Protein AF-A0A0C9VI13-F1 (afdb_monomer_lite)

Foldseek 3Di:
DDDDDDDLVVVLVVLVVVVVVDDLPAADEDEDLVQVVNLVCCVVVVSDDPSSSVSYDTAYAQVSQVVDDPVNVQRRHLVNDPPSPPGRSCPVVVVCVLCVVVVVVVVVPDPPDDPVPPVVPRDDPPPPPPPDPPDDPDDDPPDDPPPDPDDDDDDDDDDDDDDDDDD

Organism: NCBI:txid994086

pLDDT: mean 74.0, std 24.58, range [28.33, 96.81]

Radius of gyration: 23.4 Å; chains: 1; bounding box: 52×44×75 Å

Secondary structure (DSSP, 8-state):
----S--HHHHHHHHHHHHTTS-TT--EEEE-TTHHHHHHHHHHHT-S-HHHHTTEEEE--HHHHTTS-HHHHHHS-GGGSTT-TT--S-HHHHHHHHHGGGHHHHHH--TT---TTSSTTS-PPP----------SS--TT-------PPPPPP-PPP--------

Structure (mmCIF, N/CA/C/O backbone):
data_AF-A0A0C9VI13-F1
#
_entry.id   AF-A0A0C9VI13-F1
#
loop_
_atom_site.group_PDB
_atom_site.id
_atom_site.type_symbol
_atom_site.label_atom_id
_atom_site.label_alt_id
_atom_site.label_comp_id
_atom_site.label_asym_id
_atom_site.label_entity_id
_atom_site.label_seq_id
_atom_site.pdbx_PDB_ins_code
_atom_site.Cartn_x
_atom_site.Cartn_y
_atom_site.Cartn_z
_atom_site.occupancy
_atom_site.B_iso_or_equiv
_atom_site.auth_seq_id
_atom_site.auth_comp_id
_atom_site.auth_asym_id
_atom_site.auth_atom_id
_atom_site.pdbx_PDB_model_num
ATOM 1 N N . MET A 1 1 ? 18.559 20.236 -1.935 1.00 42.53 1 MET A N 1
ATOM 2 C CA . MET A 1 1 ? 18.119 19.002 -1.242 1.00 42.53 1 MET A CA 1
ATOM 3 C C . MET A 1 1 ? 17.542 18.021 -2.259 1.00 42.53 1 MET A C 1
ATOM 5 O O . MET A 1 1 ? 16.339 17.997 -2.468 1.00 42.53 1 MET A O 1
ATOM 9 N N . SER A 1 2 ? 18.379 17.222 -2.917 1.00 54.62 2 SER A N 1
ATOM 10 C CA . SER A 1 2 ? 17.946 16.211 -3.894 1.00 54.62 2 SER A CA 1
ATOM 11 C C . SER A 1 2 ? 18.314 14.821 -3.386 1.00 54.62 2 SER A C 1
ATOM 13 O O . SER A 1 2 ? 19.203 14.158 -3.908 1.00 54.62 2 SER A O 1
ATOM 15 N N . SER A 1 3 ? 17.655 14.385 -2.313 1.00 58.38 3 SER A N 1
ATOM 16 C CA . SER A 1 3 ? 17.688 12.965 -1.959 1.00 58.38 3 SER A CA 1
ATOM 17 C C . SER A 1 3 ? 16.789 12.233 -2.958 1.00 58.38 3 SER A C 1
ATOM 19 O O . SER A 1 3 ? 15.565 12.390 -2.919 1.00 58.38 3 SER A O 1
ATOM 21 N N . ALA A 1 4 ? 17.427 11.514 -3.882 1.00 61.41 4 ALA A N 1
ATOM 22 C CA . ALA A 1 4 ? 16.790 10.566 -4.783 1.00 61.41 4 ALA A CA 1
ATOM 23 C C . ALA A 1 4 ? 16.355 9.330 -3.982 1.00 61.41 4 ALA A C 1
ATOM 25 O O . ALA A 1 4 ? 17.117 8.829 -3.157 1.00 61.41 4 ALA A O 1
ATOM 26 N N . GLY A 1 5 ? 15.121 8.874 -4.189 1.00 68.19 5 GLY A N 1
ATOM 27 C CA . GLY A 1 5 ? 14.569 7.695 -3.524 1.00 68.19 5 GLY A CA 1
ATOM 28 C C . GLY A 1 5 ? 13.052 7.758 -3.385 1.00 68.19 5 GLY A C 1
ATOM 29 O O . GLY A 1 5 ? 12.464 8.843 -3.339 1.00 68.19 5 GLY A O 1
ATOM 30 N N . GLU A 1 6 ? 12.422 6.589 -3.308 1.00 70.75 6 GLU A N 1
ATOM 31 C CA . GLU A 1 6 ? 11.012 6.462 -2.954 1.00 70.75 6 GLU A CA 1
ATOM 32 C C . GLU A 1 6 ? 10.860 6.774 -1.463 1.00 70.75 6 GLU A C 1
ATOM 34 O O . GLU A 1 6 ? 11.184 5.974 -0.587 1.00 70.75 6 GLU A O 1
ATOM 39 N N . LYS A 1 7 ? 10.457 8.007 -1.163 1.00 84.69 7 LYS A N 1
ATOM 40 C CA . LYS A 1 7 ? 10.278 8.459 0.214 1.00 84.69 7 LYS A CA 1
ATOM 41 C C . LYS A 1 7 ? 8.851 8.215 0.668 1.00 84.69 7 LYS A C 1
ATOM 43 O O . LYS A 1 7 ? 7.900 8.493 -0.059 1.00 84.69 7 LYS A O 1
ATOM 48 N N . GLN A 1 8 ? 8.716 7.811 1.926 1.00 87.19 8 GLN A N 1
ATOM 49 C CA . GLN A 1 8 ? 7.432 7.505 2.553 1.00 87.19 8 GLN A CA 1
ATOM 50 C C . GLN A 1 8 ? 6.391 8.633 2.421 1.00 87.19 8 GLN A C 1
ATOM 52 O O . GLN A 1 8 ? 5.203 8.354 2.275 1.00 87.19 8 GLN A O 1
ATOM 57 N N . TYR A 1 9 ? 6.815 9.903 2.429 1.00 89.06 9 TYR A N 1
ATOM 58 C CA . TYR A 1 9 ? 5.884 11.029 2.327 1.00 89.06 9 TYR A CA 1
ATOM 59 C C . TYR A 1 9 ? 5.125 11.082 0.995 1.00 89.06 9 TYR A C 1
ATOM 61 O O . TYR A 1 9 ? 4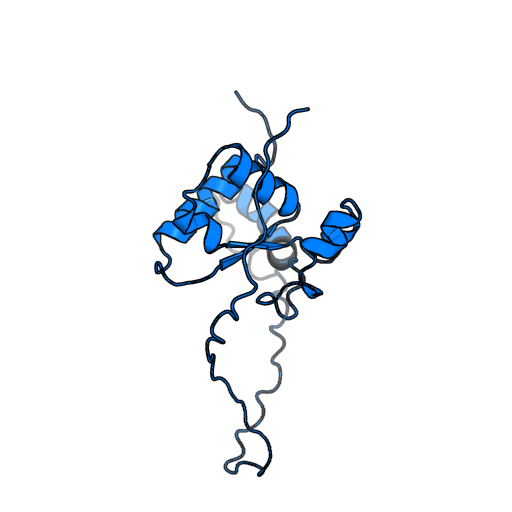.029 11.632 0.961 1.00 89.06 9 TYR A O 1
ATOM 69 N N . TYR A 1 10 ? 5.660 10.506 -0.090 1.00 91.44 10 TYR A N 1
ATOM 70 C CA . TYR A 1 10 ? 4.929 10.440 -1.358 1.00 91.44 10 TYR A CA 1
ATOM 71 C C . TYR A 1 10 ? 3.711 9.525 -1.233 1.00 91.44 10 TYR A C 1
ATOM 73 O O . TYR A 1 10 ? 2.613 9.913 -1.621 1.00 91.44 10 TYR A O 1
ATOM 81 N N . ALA A 1 11 ? 3.887 8.346 -0.628 1.00 91.69 11 ALA A N 1
ATOM 82 C CA . ALA A 1 11 ? 2.785 7.429 -0.363 1.00 91.69 11 ALA A CA 1
ATOM 83 C C . ALA A 1 11 ? 1.741 8.070 0.566 1.00 91.69 11 ALA A C 1
ATOM 85 O O . ALA A 1 11 ? 0.552 8.021 0.270 1.00 91.69 11 ALA A O 1
ATOM 86 N N . LEU A 1 12 ? 2.179 8.739 1.640 1.00 93.88 12 LEU A N 1
ATOM 87 C CA . LEU A 1 12 ? 1.277 9.431 2.570 1.00 93.88 12 LEU A CA 1
ATOM 88 C C . LEU A 1 12 ? 0.457 10.528 1.881 1.00 93.88 12 LEU A C 1
ATOM 90 O O . LEU A 1 12 ? -0.754 10.583 2.068 1.00 93.88 12 LEU A O 1
ATOM 94 N N . ALA A 1 13 ? 1.090 11.362 1.051 1.00 94.25 13 ALA A N 1
ATOM 95 C CA . ALA A 1 13 ? 0.399 12.427 0.328 1.00 94.25 13 ALA A CA 1
ATOM 96 C C . ALA A 1 13 ? -0.655 11.879 -0.649 1.00 94.25 13 ALA A C 1
ATOM 98 O O . ALA A 1 13 ? -1.759 12.416 -0.731 1.00 94.25 13 ALA A O 1
ATOM 99 N N . LEU A 1 14 ? -0.339 10.791 -1.362 1.00 94.12 14 LEU A N 1
ATOM 100 C CA . LEU A 1 14 ? -1.284 10.132 -2.268 1.00 94.12 14 LEU A CA 1
ATOM 101 C C . LEU A 1 14 ? -2.459 9.509 -1.512 1.00 94.12 14 LEU A C 1
ATOM 103 O O . LEU A 1 14 ? -3.603 9.662 -1.932 1.00 94.12 14 LEU A O 1
ATOM 107 N N . VAL A 1 15 ? -2.186 8.840 -0.390 1.00 93.88 15 VAL A N 1
ATOM 108 C CA . VAL A 1 15 ? -3.222 8.250 0.463 1.00 93.88 15 VAL A CA 1
ATOM 109 C C . VAL A 1 15 ? -4.126 9.336 1.044 1.00 93.88 15 VAL A C 1
ATOM 111 O O . VAL A 1 15 ? -5.341 9.206 0.943 1.00 93.88 15 VAL A O 1
ATOM 114 N N . GLN A 1 16 ? -3.569 10.433 1.567 1.00 94.12 16 GLN A N 1
ATOM 115 C CA . GLN A 1 16 ? -4.364 11.564 2.055 1.00 94.12 16 GLN A CA 1
ATOM 116 C C . GLN A 1 16 ? -5.276 12.104 0.954 1.00 94.12 16 GLN A C 1
ATOM 118 O O . GLN A 1 16 ? -6.485 12.209 1.141 1.00 94.12 16 GLN A O 1
ATOM 123 N N . LYS A 1 17 ? -4.705 12.372 -0.226 1.00 95.06 17 LYS A N 1
ATOM 124 C CA . LYS A 1 17 ? -5.465 12.913 -1.349 1.00 95.06 17 LYS A CA 1
ATOM 125 C C . LYS A 1 17 ? -6.580 11.971 -1.795 1.00 95.06 17 LYS A C 1
ATOM 127 O O . LYS A 1 17 ? -7.659 12.435 -2.145 1.00 95.06 17 LYS A O 1
ATOM 132 N N . LEU A 1 18 ? -6.334 10.661 -1.780 1.00 93.31 18 LEU A N 1
ATOM 133 C CA . LEU A 1 18 ? -7.358 9.660 -2.056 1.00 93.31 18 LEU A CA 1
ATOM 134 C C . LEU A 1 18 ? -8.495 9.749 -1.029 1.00 93.31 18 LEU A C 1
ATOM 136 O O . LEU A 1 18 ? -9.654 9.800 -1.427 1.00 93.31 18 LEU A O 1
ATOM 140 N N . MET A 1 19 ? -8.182 9.819 0.267 1.00 92.88 19 MET A N 1
ATOM 141 C CA . MET A 1 19 ? -9.197 9.874 1.325 1.00 92.88 19 MET A CA 1
ATOM 142 C C . MET A 1 19 ? -10.082 11.118 1.257 1.00 92.88 19 MET A C 1
ATOM 144 O O . MET A 1 19 ? -11.274 11.000 1.525 1.00 92.88 19 MET A O 1
ATOM 148 N N . ASP A 1 20 ? -9.547 12.264 0.828 1.00 93.25 20 ASP A N 1
ATOM 149 C CA . ASP A 1 20 ? -10.326 13.497 0.627 1.00 93.25 20 ASP A CA 1
ATOM 150 C C . ASP A 1 20 ? -11.455 13.329 -0.411 1.00 93.25 20 ASP A C 1
ATOM 152 O O . ASP A 1 20 ? -12.424 14.088 -0.421 1.00 93.25 20 ASP A O 1
ATOM 156 N N . HIS A 1 21 ? -11.326 12.347 -1.308 1.00 95.06 21 HIS A N 1
ATOM 157 C CA . HIS A 1 21 ? -12.282 12.065 -2.380 1.00 95.06 21 HIS A CA 1
ATOM 158 C C . HIS A 1 21 ? -13.166 10.841 -2.110 1.00 95.06 21 HIS A C 1
ATOM 160 O O . HIS A 1 21 ? -14.031 10.524 -2.927 1.00 95.06 21 HIS A O 1
ATOM 166 N N . LEU A 1 22 ? -12.967 10.151 -0.986 1.00 95.12 22 LEU A N 1
ATOM 167 C CA . LEU A 1 22 ? -13.729 8.963 -0.620 1.00 95.12 22 LEU A CA 1
ATOM 168 C C . LEU A 1 22 ? -14.775 9.289 0.454 1.00 95.12 22 LEU A C 1
ATOM 170 O O . LEU A 1 22 ? -14.510 10.089 1.352 1.00 95.12 22 LEU A O 1
ATOM 174 N N . PRO A 1 23 ? -15.957 8.650 0.416 1.00 95.06 23 PRO A N 1
ATOM 175 C CA . PRO A 1 23 ? -16.985 8.881 1.425 1.00 95.06 23 PRO A CA 1
ATOM 176 C C . PRO A 1 23 ? -16.504 8.411 2.804 1.00 95.06 23 PRO A C 1
ATOM 178 O O . PRO A 1 23 ? -15.650 7.527 2.906 1.00 95.06 23 PRO A O 1
ATOM 181 N N . SER A 1 24 ? -17.007 9.034 3.874 1.00 90.94 24 SER A N 1
ATOM 182 C CA . SER A 1 24 ? -16.469 8.889 5.235 1.00 90.94 24 SER A CA 1
ATOM 183 C C . SER A 1 24 ? -16.664 7.502 5.859 1.00 90.94 24 SER A C 1
ATOM 185 O O . SER A 1 24 ? -15.931 7.132 6.772 1.00 90.94 24 SER A O 1
ATOM 187 N N . ASP A 1 25 ? -17.612 6.724 5.350 1.00 92.56 25 ASP A N 1
ATOM 188 C CA . ASP A 1 25 ? -18.002 5.392 5.812 1.00 92.56 25 ASP A CA 1
ATOM 189 C C . ASP A 1 25 ? -17.258 4.249 5.100 1.00 92.56 25 ASP A C 1
ATOM 191 O O . ASP A 1 25 ? -17.323 3.093 5.523 1.00 92.56 25 ASP A O 1
ATOM 195 N N . MET A 1 26 ? -16.515 4.546 4.030 1.00 94.31 26 MET A N 1
ATOM 196 C CA . MET A 1 26 ? -15.851 3.511 3.243 1.00 94.31 26 MET A CA 1
ATOM 197 C C . MET A 1 26 ? -14.558 3.021 3.904 1.00 94.31 26 MET A C 1
ATOM 199 O O . MET A 1 26 ? -13.665 3.814 4.220 1.00 94.31 26 MET A O 1
ATOM 203 N N . ARG A 1 27 ? -14.422 1.699 4.049 1.00 94.06 27 ARG A N 1
ATOM 204 C CA . ARG A 1 27 ? -13.164 1.042 4.440 1.00 94.06 27 ARG A CA 1
ATOM 205 C C . ARG A 1 27 ? -12.240 0.887 3.235 1.00 94.06 27 ARG A C 1
ATOM 207 O O . ARG A 1 27 ? -12.701 0.561 2.143 1.00 94.06 27 ARG A O 1
ATOM 214 N N . VAL A 1 28 ? -10.941 1.089 3.438 1.00 94.81 28 VAL A N 1
ATOM 215 C CA . VAL A 1 28 ? -9.936 1.083 2.366 1.00 94.81 28 VAL A CA 1
ATOM 216 C C . VAL A 1 28 ? -8.834 0.082 2.688 1.00 94.81 28 VAL A C 1
ATOM 218 O O . VAL A 1 28 ? -8.138 0.216 3.689 1.00 94.81 28 VAL A O 1
ATOM 221 N N . GLY A 1 29 ? -8.650 -0.911 1.817 1.00 94.69 29 GLY A N 1
ATOM 222 C CA . GLY A 1 29 ? -7.510 -1.824 1.878 1.00 94.69 29 GLY A CA 1
ATOM 223 C C . GLY A 1 29 ? -6.297 -1.239 1.158 1.00 94.69 29 GLY A C 1
ATOM 224 O O . GLY A 1 29 ? -6.361 -0.984 -0.043 1.00 94.69 29 GLY A O 1
ATOM 225 N N . LEU A 1 30 ? -5.186 -1.056 1.870 1.00 94.38 30 LEU A N 1
ATOM 226 C CA . LEU A 1 30 ? -3.936 -0.527 1.335 1.00 94.38 30 LEU A CA 1
ATOM 227 C C . LEU A 1 30 ? -2.887 -1.639 1.213 1.00 94.38 30 LEU A C 1
ATOM 229 O O . LEU A 1 30 ? -2.363 -2.131 2.212 1.00 94.38 30 LEU A O 1
ATOM 233 N N . LEU A 1 31 ? -2.561 -2.006 -0.028 1.00 94.12 31 LEU A N 1
ATOM 234 C CA . LEU A 1 31 ? -1.463 -2.914 -0.362 1.00 94.12 31 LEU A CA 1
ATOM 235 C C . LEU A 1 31 ? -0.215 -2.098 -0.693 1.00 94.12 31 LEU A C 1
ATOM 237 O O . LEU A 1 31 ? -0.188 -1.392 -1.698 1.00 94.12 31 LEU A O 1
ATOM 241 N N . TYR A 1 32 ? 0.813 -2.207 0.146 1.00 93.62 32 TYR A N 1
ATOM 242 C CA . TYR A 1 32 ? 2.088 -1.524 -0.062 1.00 93.62 32 TYR A CA 1
ATOM 243 C C . TYR A 1 32 ? 3.254 -2.415 0.361 1.00 93.62 32 TYR A C 1
ATOM 245 O O . TYR A 1 32 ? 3.160 -3.139 1.354 1.00 93.62 32 TYR A O 1
ATOM 253 N N . ASP A 1 33 ? 4.369 -2.360 -0.365 1.00 92.56 33 ASP A N 1
ATOM 254 C CA . ASP A 1 33 ? 5.499 -3.282 -0.169 1.00 92.56 33 ASP A CA 1
ATOM 255 C C . ASP A 1 33 ? 6.112 -3.193 1.232 1.00 92.56 33 ASP A C 1
ATOM 257 O O . ASP A 1 33 ? 6.600 -4.186 1.773 1.00 92.56 33 ASP A O 1
ATOM 261 N N . ILE A 1 34 ? 6.019 -2.016 1.853 1.00 93.00 34 ILE A N 1
ATOM 262 C CA . ILE A 1 34 ? 6.395 -1.759 3.248 1.00 93.00 34 ILE A CA 1
ATOM 263 C C . ILE A 1 34 ? 5.183 -1.366 4.107 1.00 93.00 34 ILE A C 1
ATOM 265 O O . ILE A 1 34 ? 5.307 -0.582 5.046 1.00 93.00 34 ILE A O 1
ATOM 269 N N . GLY A 1 35 ? 4.001 -1.918 3.809 1.00 94.50 35 GLY A N 1
ATOM 270 C CA . GLY A 1 35 ? 2.737 -1.601 4.485 1.00 94.50 35 GLY A CA 1
ATOM 271 C C . GLY A 1 35 ? 2.792 -1.714 6.013 1.00 94.50 35 GLY A C 1
ATOM 272 O O . GLY A 1 35 ? 2.261 -0.851 6.706 1.00 94.50 35 GLY A O 1
ATOM 273 N N . CYS A 1 36 ? 3.523 -2.695 6.555 1.00 95.44 36 CYS A N 1
ATOM 274 C CA . CYS A 1 36 ? 3.723 -2.830 8.003 1.00 95.44 36 CYS A CA 1
ATOM 275 C C . CYS A 1 36 ? 4.514 -1.666 8.623 1.00 95.44 36 CYS A C 1
ATOM 277 O O . CYS A 1 36 ? 4.211 -1.216 9.728 1.00 95.44 36 CYS A O 1
ATOM 279 N N . GLN A 1 37 ? 5.524 -1.155 7.917 1.00 94.88 37 GLN A N 1
ATOM 280 C CA . GLN A 1 37 ? 6.297 0.002 8.364 1.00 94.88 37 GLN A CA 1
ATOM 281 C C . GLN A 1 37 ? 5.473 1.278 8.209 1.00 94.88 37 GLN A C 1
ATOM 283 O O . GLN A 1 37 ? 5.524 2.146 9.076 1.00 94.88 37 GLN A O 1
ATOM 288 N N . LEU A 1 38 ? 4.679 1.368 7.138 1.00 94.88 38 LEU A N 1
ATOM 289 C CA . LEU A 1 38 ? 3.775 2.485 6.905 1.00 94.88 38 LEU A CA 1
ATOM 290 C C . LEU A 1 38 ? 2.741 2.608 8.028 1.00 94.88 38 LEU A C 1
ATOM 292 O O . LEU A 1 38 ? 2.649 3.683 8.617 1.00 94.88 38 LEU A O 1
ATOM 296 N N . GLU A 1 39 ? 2.035 1.526 8.379 1.00 95.38 39 GLU A N 1
ATOM 297 C CA . GLU A 1 39 ? 1.070 1.530 9.489 1.00 95.38 39 GLU A CA 1
ATOM 298 C C . GLU A 1 39 ? 1.747 1.949 10.800 1.00 95.38 39 GLU A C 1
ATOM 300 O O . GLU A 1 39 ? 1.273 2.853 11.495 1.00 95.38 39 GLU A O 1
ATOM 305 N N . ARG A 1 40 ? 2.901 1.342 11.114 1.00 95.12 40 ARG A N 1
ATOM 306 C CA . ARG A 1 40 ? 3.667 1.668 12.323 1.00 95.12 40 ARG A CA 1
ATOM 307 C C . ARG A 1 40 ? 4.031 3.150 12.383 1.00 95.12 40 ARG A C 1
ATOM 309 O O . ARG A 1 40 ? 3.899 3.762 13.440 1.00 95.12 40 ARG A O 1
ATOM 316 N N . SER A 1 41 ? 4.497 3.725 11.279 1.00 94.62 41 SER A N 1
ATOM 317 C CA . SER A 1 41 ? 4.838 5.145 11.209 1.00 94.62 41 SER A CA 1
ATOM 318 C C . SER A 1 41 ? 3.606 6.038 11.350 1.00 94.62 41 SER A C 1
ATOM 320 O O . SER A 1 41 ? 3.691 7.041 12.050 1.00 94.62 41 SER A O 1
ATOM 322 N N . CYS A 1 42 ? 2.469 5.670 10.748 1.00 95.25 42 CYS A N 1
ATOM 323 C CA . CYS A 1 42 ? 1.222 6.428 10.886 1.00 95.25 42 CYS A CA 1
ATOM 324 C C . CYS A 1 42 ? 0.781 6.520 12.348 1.00 95.25 42 CYS A C 1
ATOM 326 O O . CYS A 1 42 ? 0.515 7.620 12.818 1.00 95.25 42 CYS A O 1
ATOM 328 N N . ARG A 1 43 ? 0.798 5.392 13.072 1.00 95.06 43 ARG A N 1
ATOM 329 C CA . ARG A 1 43 ? 0.456 5.332 14.505 1.00 95.06 43 ARG A CA 1
ATOM 330 C C . ARG A 1 43 ? 1.475 6.045 15.392 1.00 95.06 43 ARG A C 1
ATOM 332 O O . ARG A 1 43 ? 1.114 6.674 16.372 1.00 95.06 43 ARG A O 1
ATOM 339 N N . LYS A 1 44 ? 2.767 5.927 15.076 1.00 95.88 44 LYS A N 1
ATOM 340 C CA . LYS A 1 44 ? 3.837 6.515 15.896 1.00 95.88 44 LYS A CA 1
ATOM 341 C C . LYS A 1 44 ? 3.870 8.041 15.808 1.00 95.88 44 LYS A C 1
ATOM 343 O O . LYS A 1 44 ? 4.181 8.696 16.797 1.00 95.88 44 LYS A O 1
ATOM 348 N N . TRP A 1 45 ? 3.628 8.584 14.619 1.00 95.50 45 TRP A N 1
ATOM 349 C CA . TRP A 1 45 ? 3.783 10.012 14.337 1.00 95.50 45 TRP A CA 1
ATOM 350 C C . TRP A 1 45 ? 2.455 10.746 14.153 1.00 95.50 45 TRP A C 1
ATOM 352 O O . TRP A 1 45 ? 2.480 11.936 13.859 1.00 95.50 45 TRP A O 1
ATOM 362 N N . ASN A 1 46 ? 1.322 10.056 14.324 1.00 94.56 46 ASN A N 1
ATOM 363 C CA . ASN A 1 46 ? -0.024 10.593 14.120 1.00 94.56 46 ASN A CA 1
ATOM 364 C C . ASN A 1 46 ? -0.173 11.281 12.754 1.00 94.56 46 ASN A C 1
ATOM 366 O O . ASN A 1 46 ? -0.615 12.421 12.660 1.00 94.56 46 ASN A O 1
ATOM 370 N N . PHE A 1 47 ? 0.237 10.592 11.680 1.00 93.75 47 PHE A N 1
ATOM 371 C CA . PHE A 1 47 ? 0.122 11.142 10.320 1.00 93.75 47 PHE A CA 1
ATOM 372 C C . PHE A 1 47 ? -1.326 11.269 9.836 1.00 93.75 47 PHE A C 1
ATOM 374 O O . PHE A 1 47 ? -1.592 12.068 8.944 1.00 93.75 47 PHE A O 1
ATOM 381 N N . PHE A 1 48 ? -2.236 10.486 10.412 1.00 93.44 48 PHE A N 1
ATOM 382 C CA . PHE A 1 48 ? -3.669 10.547 10.157 1.00 93.44 48 PHE A CA 1
ATOM 383 C C . PHE A 1 48 ? -4.410 10.557 11.491 1.00 93.44 48 PHE A C 1
ATOM 385 O O . PHE A 1 48 ? -3.963 9.913 12.442 1.00 93.44 48 PHE A O 1
ATOM 392 N N . ASP A 1 49 ? -5.562 11.224 11.534 1.00 92.19 49 ASP A N 1
ATOM 393 C CA . ASP A 1 49 ? -6.476 11.133 12.670 1.00 92.19 49 ASP A CA 1
ATOM 394 C C . ASP A 1 49 ? -6.970 9.692 12.851 1.00 92.19 49 ASP A C 1
ATOM 396 O O . ASP A 1 49 ? -7.182 8.969 11.873 1.00 92.19 49 ASP A O 1
ATOM 400 N N . GLU A 1 50 ? -7.250 9.283 14.089 1.00 91.50 50 GLU A N 1
ATOM 401 C CA . GLU A 1 50 ? -7.743 7.929 14.395 1.00 91.50 50 GLU A CA 1
ATOM 402 C C . GLU A 1 50 ? -9.043 7.577 13.646 1.00 91.50 50 GLU A C 1
ATOM 404 O O . GLU A 1 50 ? -9.261 6.429 13.252 1.00 91.50 50 GLU A O 1
ATOM 409 N N . ALA A 1 51 ? -9.891 8.572 13.361 1.00 90.88 51 ALA A N 1
ATOM 410 C CA . ALA A 1 51 ? -11.099 8.393 12.555 1.00 90.88 51 ALA A CA 1
ATOM 411 C C . ALA A 1 51 ? -10.795 7.983 11.101 1.00 90.88 51 ALA A C 1
ATOM 413 O O . ALA A 1 51 ? -11.551 7.228 10.496 1.00 90.88 51 ALA A O 1
ATOM 414 N N . VAL A 1 52 ? -9.684 8.459 10.536 1.00 92.31 52 VAL A N 1
ATOM 415 C CA . VAL A 1 52 ? -9.223 8.074 9.196 1.00 92.31 52 VAL A CA 1
ATOM 416 C C . VAL A 1 52 ? -8.439 6.767 9.276 1.00 92.31 52 VAL A C 1
ATOM 418 O O . VAL A 1 52 ? -8.661 5.864 8.472 1.00 92.31 52 VAL A O 1
ATOM 421 N N . LEU A 1 53 ? -7.563 6.631 10.275 1.00 93.69 53 LEU A N 1
ATOM 422 C CA . LEU A 1 53 ? -6.693 5.470 10.428 1.00 93.69 53 LEU A CA 1
ATOM 423 C C . LEU A 1 53 ? -7.478 4.171 10.661 1.00 93.69 53 LEU A C 1
ATOM 425 O O . LEU A 1 53 ? -7.145 3.144 10.077 1.00 93.69 53 LEU A O 1
ATOM 429 N N . SER A 1 54 ? -8.557 4.224 11.447 1.00 93.62 54 SER A N 1
ATOM 430 C CA . SER A 1 54 ? -9.452 3.083 11.707 1.00 93.62 54 SER A CA 1
ATOM 431 C C . SER A 1 54 ? -10.185 2.564 10.464 1.00 93.62 54 SER A C 1
ATOM 433 O O . SER A 1 54 ? -10.698 1.443 10.468 1.00 93.62 54 SER A O 1
ATOM 435 N N . ARG A 1 55 ? -10.218 3.346 9.380 1.00 94.06 55 ARG A N 1
ATOM 436 C CA . ARG A 1 55 ? -10.811 2.941 8.101 1.00 94.06 55 ARG A CA 1
ATOM 437 C C . ARG A 1 55 ? -9.838 2.185 7.203 1.00 94.06 55 ARG A C 1
ATOM 439 O O . ARG A 1 55 ? -10.287 1.585 6.222 1.00 94.06 55 ARG A O 1
ATOM 446 N N . PHE A 1 56 ? -8.541 2.220 7.505 1.00 93.75 56 PHE A N 1
ATOM 447 C CA . PHE A 1 56 ? -7.529 1.526 6.725 1.00 93.75 56 PHE A CA 1
ATOM 448 C C . PHE A 1 56 ? -7.337 0.087 7.184 1.00 93.75 56 PHE A C 1
ATOM 450 O O . PHE A 1 56 ? -7.197 -0.203 8.369 1.00 93.75 56 PHE A O 1
ATOM 457 N N . GLU A 1 57 ? -7.226 -0.800 6.205 1.00 95.12 57 GLU A N 1
ATOM 458 C CA . G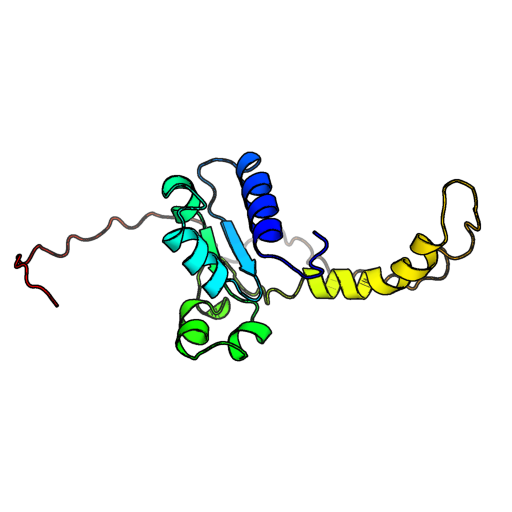LU A 1 57 ? -6.695 -2.140 6.384 1.00 95.12 57 GLU A CA 1
ATOM 459 C C . GLU A 1 57 ? -5.337 -2.201 5.680 1.00 95.12 57 GLU A C 1
ATOM 461 O O . GLU A 1 57 ? -5.270 -2.043 4.463 1.00 95.12 57 GLU A O 1
ATOM 466 N N . PHE A 1 58 ? -4.243 -2.399 6.413 1.00 95.50 58 PHE A N 1
ATOM 467 C CA . PHE A 1 58 ? -2.905 -2.463 5.819 1.00 95.50 58 PHE A CA 1
ATOM 468 C C . PHE A 1 58 ? -2.523 -3.906 5.478 1.00 95.50 58 PHE A C 1
ATOM 470 O O . PHE A 1 58 ? -2.662 -4.817 6.297 1.00 95.50 58 PHE A O 1
ATOM 477 N N . ALA A 1 59 ? -1.974 -4.110 4.282 1.00 96.81 59 ALA A N 1
ATOM 478 C CA . ALA A 1 59 ? -1.416 -5.383 3.844 1.00 96.81 59 ALA A CA 1
ATOM 479 C C . ALA A 1 59 ? -0.146 -5.187 3.004 1.00 96.81 59 ALA A C 1
ATOM 481 O O . ALA A 1 59 ? 0.136 -4.105 2.485 1.00 96.81 59 ALA A O 1
ATOM 482 N N . ILE A 1 60 ? 0.623 -6.264 2.865 1.00 96.44 60 ILE A N 1
ATOM 483 C CA . ILE A 1 60 ? 1.826 -6.328 2.029 1.00 96.44 60 ILE A CA 1
ATOM 484 C C . ILE A 1 60 ? 1.532 -7.257 0.855 1.00 96.44 60 ILE A C 1
ATOM 486 O O . ILE A 1 60 ? 0.936 -8.312 1.046 1.00 96.44 60 ILE A O 1
ATOM 490 N N . SER A 1 61 ? 1.948 -6.908 -0.361 1.00 94.75 61 SER A N 1
ATOM 491 C CA . SER A 1 61 ? 1.762 -7.793 -1.518 1.00 94.75 61 SER A CA 1
ATOM 492 C C . SER A 1 61 ? 2.352 -9.192 -1.262 1.00 94.75 61 SER A C 1
ATOM 494 O O . SER A 1 61 ? 3.337 -9.351 -0.537 1.00 94.75 61 SER A O 1
ATOM 496 N N . VAL A 1 62 ? 1.730 -10.233 -1.831 1.00 94.56 62 VAL A N 1
ATOM 497 C CA . VAL A 1 62 ? 1.955 -11.643 -1.439 1.00 94.56 62 VAL A CA 1
ATOM 498 C C . VAL A 1 62 ? 3.434 -12.021 -1.485 1.00 94.56 62 VAL A C 1
ATOM 500 O O . VAL A 1 62 ? 3.956 -12.593 -0.534 1.00 94.56 62 VAL A O 1
ATOM 503 N N . PHE A 1 63 ? 4.124 -11.665 -2.569 1.00 93.06 63 PHE A N 1
ATOM 504 C CA . PHE A 1 63 ? 5.553 -11.944 -2.708 1.00 93.06 63 PHE A CA 1
ATOM 505 C C . PHE A 1 63 ? 6.409 -11.118 -1.748 1.00 93.06 63 PHE A C 1
ATOM 507 O O . PHE A 1 63 ? 7.354 -11.653 -1.173 1.00 93.06 63 PHE A O 1
ATOM 514 N N . HIS A 1 64 ? 6.080 -9.838 -1.543 1.00 94.44 64 HIS A N 1
ATOM 515 C CA . HIS A 1 64 ? 6.859 -8.992 -0.645 1.00 94.44 64 HIS A CA 1
ATOM 516 C C . HIS A 1 64 ? 6.710 -9.417 0.809 1.00 94.44 64 HIS A C 1
ATOM 518 O O . HIS A 1 64 ? 7.695 -9.348 1.534 1.00 94.44 64 HIS A O 1
ATOM 524 N N . ALA A 1 65 ? 5.549 -9.934 1.225 1.00 95.50 65 ALA A N 1
ATOM 525 C CA . ALA A 1 65 ? 5.323 -10.382 2.596 1.00 95.50 65 ALA A CA 1
ATOM 526 C C . ALA A 1 65 ? 6.402 -11.375 3.064 1.00 95.50 65 ALA A C 1
ATOM 528 O O . ALA A 1 65 ? 6.921 -11.221 4.167 1.00 95.50 65 ALA A O 1
ATOM 529 N N . TYR A 1 66 ? 6.814 -12.322 2.212 1.00 94.50 66 TYR A N 1
ATOM 530 C CA . TYR A 1 66 ? 7.871 -13.296 2.525 1.00 94.50 66 TYR A CA 1
ATOM 531 C C . TYR A 1 66 ? 9.263 -12.680 2.735 1.00 94.50 66 TYR A C 1
ATOM 533 O O . TYR A 1 66 ? 10.104 -13.296 3.383 1.00 94.50 66 TYR A O 1
ATOM 541 N N . GLY A 1 67 ? 9.507 -11.468 2.229 1.00 95.44 67 GLY A N 1
ATOM 542 C CA . GLY A 1 67 ? 10.732 -10.707 2.487 1.00 95.44 67 GLY A CA 1
ATOM 543 C C . GLY A 1 67 ? 10.749 -9.989 3.842 1.00 95.44 67 GLY A C 1
ATOM 544 O O . GLY A 1 67 ? 11.788 -9.467 4.239 1.00 95.44 67 GLY A O 1
ATOM 545 N N . HIS A 1 68 ? 9.623 -9.949 4.562 1.00 96.44 68 HIS A N 1
ATOM 546 C CA . HIS A 1 68 ? 9.527 -9.343 5.893 1.00 96.44 68 HIS A CA 1
ATOM 547 C C . HIS A 1 68 ? 9.695 -10.371 7.017 1.00 96.44 68 HIS A C 1
ATOM 549 O O . HIS A 1 68 ? 9.631 -11.584 6.811 1.00 96.44 68 HIS A O 1
ATOM 555 N N . GLN A 1 69 ? 9.867 -9.868 8.244 1.00 96.69 69 GLN A N 1
ATOM 556 C CA . GLN A 1 69 ? 9.936 -10.685 9.459 1.00 96.69 69 GLN A CA 1
ATOM 557 C C . GLN A 1 69 ? 8.681 -11.556 9.631 1.00 96.69 69 GLN A C 1
ATOM 559 O O . GLN A 1 69 ? 7.581 -11.163 9.239 1.00 96.69 69 GLN A O 1
ATOM 564 N N . TRP A 1 70 ? 8.831 -12.708 10.293 1.00 96.62 70 TRP A N 1
ATOM 565 C CA . TRP A 1 70 ? 7.750 -13.682 10.489 1.00 96.62 70 TRP A CA 1
ATOM 566 C C . TRP A 1 70 ? 6.426 -13.080 11.008 1.00 96.62 70 TRP A C 1
ATOM 568 O O . TRP A 1 70 ? 5.386 -13.383 10.420 1.00 96.62 70 TRP A O 1
ATOM 578 N N . PRO A 1 71 ? 6.404 -12.159 12.000 1.00 96.44 71 PRO A N 1
ATOM 579 C CA . PRO A 1 71 ? 5.150 -11.540 12.433 1.00 96.44 71 PRO A CA 1
ATOM 580 C C . PRO A 1 71 ? 4.442 -10.780 11.306 1.00 96.44 71 PRO A C 1
ATOM 582 O O . PRO A 1 71 ? 3.219 -10.834 11.196 1.00 96.44 71 PRO A O 1
ATOM 585 N N . CYS A 1 72 ? 5.194 -10.127 10.412 1.00 96.38 72 CYS A N 1
ATOM 586 C CA . CYS A 1 72 ? 4.612 -9.411 9.280 1.00 96.38 72 CYS A CA 1
ATOM 587 C C . CYS A 1 72 ? 3.950 -10.366 8.276 1.00 96.38 72 CYS A C 1
ATOM 589 O O . CYS A 1 72 ? 2.885 -10.059 7.748 1.00 96.38 72 CYS A O 1
ATOM 591 N N . GLN A 1 73 ? 4.527 -11.552 8.068 1.00 96.12 73 GLN A N 1
ATOM 592 C CA . GLN A 1 73 ? 3.963 -12.601 7.207 1.00 96.12 73 GLN A CA 1
ATOM 593 C C . GLN A 1 73 ? 2.661 -13.202 7.754 1.00 96.12 73 GLN A C 1
ATOM 595 O O . GLN A 1 73 ? 1.868 -13.789 7.015 1.00 96.12 73 GLN A O 1
ATOM 600 N N . VAL A 1 74 ? 2.438 -13.129 9.064 1.00 95.62 74 VAL A N 1
ATOM 601 C CA . VAL A 1 74 ? 1.187 -13.590 9.672 1.00 95.62 74 VAL A CA 1
ATOM 602 C C . VAL A 1 74 ? 0.159 -12.469 9.681 1.00 95.62 74 VAL A C 1
ATOM 604 O O . VAL A 1 74 ? -0.972 -12.688 9.261 1.00 95.62 74 VAL A O 1
ATOM 607 N N . ILE A 1 75 ? 0.572 -11.273 10.099 1.00 96.00 75 ILE A N 1
ATOM 608 C CA . ILE A 1 75 ? -0.327 -10.153 10.370 1.00 96.00 75 ILE A CA 1
ATOM 609 C C . ILE A 1 75 ? -0.713 -9.400 9.094 1.00 96.00 75 ILE A C 1
ATOM 611 O O . ILE A 1 75 ? -1.855 -8.986 8.981 1.00 96.00 75 ILE A O 1
ATOM 615 N N . TYR A 1 76 ? 0.186 -9.199 8.130 1.00 96.56 76 TYR A N 1
ATOM 616 C CA . TYR A 1 76 ? -0.053 -8.319 6.969 1.00 96.56 76 TYR A CA 1
ATOM 617 C C . TYR A 1 76 ? -0.222 -9.070 5.647 1.00 96.56 76 TYR A C 1
ATOM 619 O O . TYR A 1 76 ? -0.319 -8.452 4.587 1.00 96.56 76 TYR A O 1
ATOM 627 N N . HIS A 1 77 ? -0.237 -10.401 5.677 1.00 95.69 77 HIS A N 1
ATOM 628 C CA . HIS A 1 77 ? -0.379 -11.186 4.460 1.00 95.69 77 HIS A CA 1
ATOM 629 C C . HIS A 1 77 ? -1.833 -11.126 3.953 1.00 95.69 77 HIS A C 1
ATOM 631 O O . HIS A 1 77 ? -2.740 -11.517 4.687 1.00 95.69 77 HIS A O 1
ATOM 637 N N . PRO A 1 78 ? -2.094 -10.722 2.697 1.00 95.12 78 PRO A N 1
ATOM 638 C CA . PRO A 1 78 ? -3.438 -10.404 2.213 1.00 95.12 78 PRO A CA 1
ATOM 639 C C . PRO A 1 78 ? -4.360 -11.620 2.193 1.00 95.12 78 PRO A C 1
ATOM 641 O O . PRO A 1 78 ? -5.546 -11.489 2.444 1.00 95.12 78 PRO A O 1
ATOM 644 N N . ARG A 1 79 ? -3.819 -12.835 2.016 1.00 93.88 79 ARG A N 1
ATOM 645 C CA . ARG A 1 79 ? -4.609 -14.080 2.144 1.00 93.88 79 ARG A CA 1
ATOM 646 C C . ARG A 1 79 ? -5.066 -14.408 3.572 1.00 93.88 79 ARG A C 1
ATOM 648 O O . ARG A 1 79 ? -5.840 -15.338 3.749 1.00 93.88 79 ARG A O 1
ATOM 655 N N . LYS A 1 80 ? -4.536 -13.712 4.579 1.00 92.62 80 LYS A N 1
ATOM 656 C CA . LYS A 1 80 ? -4.890 -13.869 5.998 1.00 92.62 80 LYS A CA 1
ATOM 657 C C . LYS A 1 80 ? -5.711 -12.683 6.519 1.00 92.62 80 LYS A C 1
ATOM 659 O O . LYS A 1 80 ? -6.067 -12.671 7.690 1.00 92.62 80 LYS A O 1
ATOM 664 N N . ARG A 1 81 ? -5.985 -11.692 5.664 1.00 91.06 81 ARG A N 1
ATOM 665 C CA . ARG A 1 81 ? -6.741 -10.477 5.979 1.00 91.06 81 ARG A CA 1
ATOM 666 C C . ARG A 1 81 ? -8.031 -10.468 5.176 1.00 91.06 81 ARG A C 1
ATOM 668 O O . ARG A 1 81 ? -8.033 -10.719 3.971 1.00 91.06 81 ARG A O 1
ATOM 675 N N . GLU A 1 82 ? -9.130 -10.153 5.839 1.00 90.19 82 GLU A N 1
ATOM 676 C CA . GLU A 1 82 ? -10.403 -9.962 5.155 1.00 90.19 82 GLU A CA 1
ATOM 677 C C . GLU A 1 82 ? -10.378 -8.682 4.306 1.00 90.19 82 GLU A C 1
ATOM 679 O O . GLU A 1 82 ? -9.649 -7.736 4.591 1.00 90.19 82 GLU A O 1
ATOM 684 N N . GLY A 1 83 ? -11.167 -8.657 3.231 1.00 90.44 83 GLY A N 1
ATOM 685 C CA . GLY A 1 83 ? -11.307 -7.484 2.359 1.00 90.44 83 GLY A CA 1
ATOM 686 C C . GLY A 1 83 ? -10.355 -7.424 1.159 1.00 90.44 83 GLY A C 1
ATOM 687 O O . GLY A 1 83 ? -10.661 -6.722 0.200 1.00 90.44 83 GLY A O 1
ATOM 688 N N . PHE A 1 84 ? -9.264 -8.200 1.135 1.00 92.31 84 PHE A N 1
ATOM 689 C CA . PHE A 1 84 ? -8.346 -8.241 -0.020 1.00 92.31 84 PHE A CA 1
ATOM 690 C C . PHE A 1 84 ? -8.678 -9.322 -1.057 1.00 92.31 84 PHE A C 1
ATOM 692 O O . PHE A 1 84 ? -8.197 -9.268 -2.190 1.00 92.31 84 PHE A O 1
ATOM 699 N N . GLY A 1 85 ? -9.500 -10.311 -0.697 1.00 91.38 85 GLY A N 1
ATOM 700 C CA . GLY A 1 85 ? -9.869 -11.405 -1.596 1.00 91.38 85 GLY A CA 1
ATOM 701 C C . GLY A 1 85 ? -8.645 -12.154 -2.139 1.00 91.38 85 GLY A C 1
ATOM 702 O O . GLY A 1 85 ? -7.775 -12.576 -1.380 1.00 91.38 85 GLY A O 1
ATOM 703 N N . LEU A 1 86 ? -8.579 -12.324 -3.464 1.00 91.25 86 LEU A N 1
ATOM 704 C CA . LEU A 1 86 ? -7.471 -12.999 -4.159 1.00 91.25 86 LEU A CA 1
ATOM 705 C C . LEU A 1 86 ? -6.438 -12.027 -4.755 1.00 91.25 86 LEU A C 1
ATOM 707 O O . LEU A 1 86 ? -5.638 -12.427 -5.602 1.00 91.25 86 LEU A O 1
ATOM 711 N N . LEU A 1 87 ? -6.446 -10.756 -4.340 1.00 90.81 87 LEU A N 1
ATOM 712 C CA . LEU A 1 87 ? -5.471 -9.772 -4.804 1.00 90.81 87 LEU A CA 1
ATOM 713 C C . LEU A 1 87 ? -4.064 -10.143 -4.314 1.00 90.81 87 LEU A C 1
ATOM 715 O O . LEU A 1 87 ? -3.833 -10.385 -3.131 1.00 90.81 87 LEU A O 1
ATOM 719 N N . ASP A 1 88 ? -3.103 -10.160 -5.234 1.00 92.31 88 ASP A N 1
ATOM 720 C CA . ASP A 1 88 ? -1.695 -10.443 -4.935 1.00 92.31 88 ASP A CA 1
ATOM 721 C C . ASP A 1 88 ? -0.878 -9.179 -4.609 1.00 92.31 88 ASP A C 1
ATOM 723 O O . ASP A 1 88 ? 0.254 -9.286 -4.140 1.00 92.31 88 ASP A O 1
ATOM 727 N N . GLY A 1 89 ? -1.449 -7.991 -4.845 1.00 91.31 89 GLY A N 1
ATOM 728 C CA . GLY A 1 89 ? -0.793 -6.695 -4.674 1.00 91.31 89 GLY A CA 1
ATOM 729 C C . GLY A 1 89 ? 0.276 -6.372 -5.719 1.00 91.31 89 GLY A C 1
ATOM 730 O O . GLY A 1 89 ? 1.134 -5.555 -5.431 1.00 91.31 89 GLY A O 1
ATOM 731 N N . LYS A 1 90 ? 0.236 -7.001 -6.906 1.00 89.94 90 LYS A N 1
ATOM 732 C CA . LYS A 1 90 ? 1.205 -6.809 -8.007 1.00 89.94 90 LYS A CA 1
ATOM 733 C C . LYS A 1 90 ? 0.669 -6.041 -9.215 1.00 89.94 90 LYS A C 1
ATOM 735 O O . LYS A 1 90 ? 1.208 -6.144 -10.319 1.00 89.94 90 LYS A O 1
ATOM 740 N N . GLY A 1 91 ? -0.464 -5.360 -9.054 1.00 89.62 91 GLY A N 1
ATOM 741 C CA . GLY A 1 91 ? -1.147 -4.675 -10.153 1.00 89.62 91 GLY A CA 1
ATOM 742 C C . GLY A 1 91 ? -0.313 -3.534 -10.737 1.00 89.62 91 GLY A C 1
ATOM 743 O O . GLY A 1 91 ? -0.148 -3.459 -11.954 1.00 89.62 91 GLY A O 1
ATOM 744 N N . CYS A 1 92 ? 0.259 -2.692 -9.874 1.00 89.06 92 CYS A N 1
ATOM 745 C CA . CYS A 1 92 ? 1.058 -1.537 -10.282 1.00 89.06 92 CYS A CA 1
ATOM 746 C C . CYS A 1 92 ? 2.309 -1.954 -11.061 1.00 89.06 92 CYS A C 1
ATOM 748 O O . CYS A 1 92 ? 2.621 -1.357 -12.086 1.00 89.06 92 CYS A O 1
ATOM 750 N N . GLU A 1 93 ? 2.991 -3.015 -10.639 1.00 90.19 93 GLU A N 1
ATOM 751 C CA . GLU A 1 93 ? 4.199 -3.518 -11.292 1.00 90.19 93 GLU A CA 1
ATOM 752 C C . GLU A 1 93 ? 3.886 -4.185 -12.631 1.00 90.19 93 GLU A C 1
ATOM 754 O O . GLU A 1 93 ? 4.640 -4.025 -13.590 1.00 90.19 93 GLU A O 1
ATOM 759 N N . ARG A 1 94 ? 2.751 -4.890 -12.734 1.00 93.25 94 ARG A N 1
ATOM 760 C CA . ARG A 1 94 ? 2.278 -5.464 -14.003 1.00 93.25 94 ARG A CA 1
ATOM 761 C C . ARG A 1 94 ? 1.894 -4.378 -15.003 1.00 93.25 94 ARG A C 1
ATOM 763 O O . ARG A 1 94 ? 2.280 -4.456 -16.173 1.00 93.25 94 ARG A O 1
ATOM 770 N N . LEU A 1 95 ? 1.189 -3.346 -14.541 1.00 92.69 95 LEU A N 1
ATOM 771 C CA . LEU A 1 95 ? 0.870 -2.176 -15.354 1.00 92.69 95 LEU A CA 1
ATOM 772 C C . LEU A 1 95 ? 2.153 -1.475 -15.805 1.00 92.69 95 LEU A C 1
ATOM 774 O O . LEU A 1 95 ? 2.344 -1.254 -16.997 1.00 92.69 95 LEU A O 1
ATOM 778 N N . TRP A 1 96 ? 3.070 -1.203 -14.877 1.00 90.69 96 TRP A N 1
ATOM 779 C CA . TRP A 1 96 ? 4.360 -0.595 -15.185 1.00 90.69 96 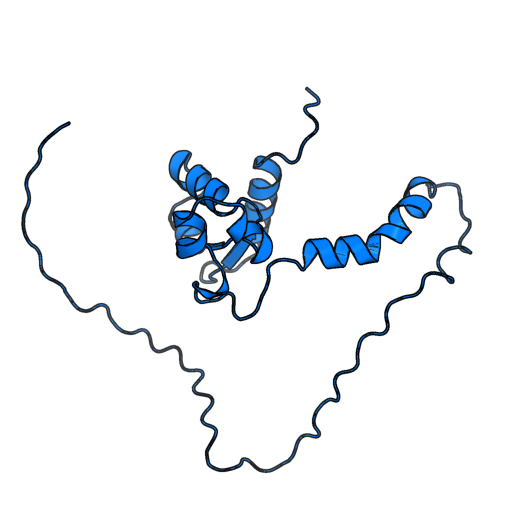TRP A CA 1
ATOM 780 C C . TRP A 1 96 ? 5.162 -1.416 -16.197 1.00 90.69 96 TRP A C 1
ATOM 782 O O . TRP A 1 96 ? 5.682 -0.862 -17.160 1.00 90.69 96 TRP A O 1
ATOM 792 N N . SER A 1 97 ? 5.217 -2.741 -16.037 1.00 92.50 97 SER A N 1
ATOM 793 C CA . SER A 1 97 ? 5.877 -3.639 -16.990 1.00 92.50 97 SER A CA 1
ATOM 794 C C . SER A 1 97 ? 5.273 -3.535 -18.391 1.00 92.50 97 SER A C 1
ATOM 796 O O . SER A 1 97 ? 6.013 -3.564 -19.371 1.00 92.50 97 SER A O 1
ATOM 798 N N . SER A 1 98 ? 3.950 -3.387 -18.485 1.00 94.25 98 SER A N 1
ATOM 799 C CA . SER A 1 98 ? 3.235 -3.244 -19.759 1.00 94.25 98 SER A CA 1
ATOM 800 C C . SER A 1 98 ? 3.464 -1.871 -20.398 1.00 94.25 98 SER A C 1
ATOM 802 O O . SER A 1 98 ? 3.552 -1.766 -21.616 1.00 94.25 98 SER A O 1
ATOM 804 N N . LEU A 1 99 ? 3.608 -0.821 -19.583 1.00 92.94 99 LEU A N 1
ATOM 805 C CA . LEU A 1 99 ? 3.874 0.550 -20.034 1.00 92.94 99 LEU A CA 1
ATOM 806 C C . LEU A 1 99 ? 5.361 0.825 -20.296 1.00 92.94 99 LEU A C 1
ATOM 808 O O . LEU A 1 99 ? 5.694 1.801 -20.964 1.00 92.94 99 LEU A O 1
ATOM 812 N N . LYS A 1 100 ? 6.270 -0.026 -19.804 1.00 93.31 100 LYS A N 1
ATOM 813 C CA . LYS A 1 100 ? 7.725 0.140 -19.932 1.00 93.31 100 LYS A CA 1
ATOM 814 C C . LYS A 1 100 ? 8.201 0.446 -21.365 1.00 93.31 100 LYS A C 1
ATOM 816 O O . LYS A 1 100 ? 9.070 1.312 -21.489 1.00 93.31 100 LYS A O 1
ATOM 821 N N . PRO A 1 101 ? 7.668 -0.179 -22.437 1.00 92.06 101 PRO A N 1
ATOM 822 C CA . PRO A 1 101 ? 8.065 0.145 -23.810 1.00 92.06 101 PRO A CA 1
ATOM 823 C C . PRO A 1 101 ? 7.797 1.603 -24.213 1.00 92.06 101 PRO A C 1
ATOM 825 O O . PRO A 1 101 ? 8.534 2.151 -25.026 1.00 92.06 101 PRO A O 1
ATOM 828 N N . LEU A 1 102 ? 6.801 2.260 -23.607 1.00 89.56 102 LEU A N 1
ATOM 829 C CA . LEU A 1 102 ? 6.439 3.653 -23.896 1.00 89.56 102 LEU A CA 1
ATOM 830 C C . LEU A 1 102 ? 7.433 4.664 -23.318 1.00 89.56 102 LEU A C 1
ATOM 832 O O . LEU A 1 102 ? 7.479 5.807 -23.762 1.00 89.56 102 LEU A O 1
ATOM 836 N N . ILE A 1 103 ? 8.253 4.265 -22.344 1.00 87.44 103 ILE A N 1
ATOM 837 C CA . ILE A 1 103 ? 9.138 5.191 -21.628 1.00 87.44 103 ILE A CA 1
ATOM 838 C C . ILE A 1 103 ? 10.180 5.809 -22.567 1.00 87.44 103 ILE A C 1
ATOM 840 O O . ILE A 1 103 ? 10.442 7.006 -22.477 1.00 87.44 103 ILE A O 1
ATOM 844 N N . ALA A 1 104 ? 10.803 5.014 -23.441 1.00 85.81 104 ALA A N 1
ATOM 845 C CA . ALA A 1 104 ? 11.856 5.518 -24.323 1.00 85.81 104 ALA A CA 1
ATOM 846 C C . ALA A 1 104 ? 11.318 6.504 -25.382 1.00 85.81 104 ALA A C 1
ATOM 848 O O . ALA A 1 104 ? 11.862 7.606 -25.448 1.00 85.81 104 ALA A O 1
ATOM 849 N N . PRO A 1 105 ? 10.234 6.198 -26.126 1.00 84.69 105 PRO A N 1
ATOM 850 C CA . PRO A 1 105 ? 9.623 7.158 -27.048 1.00 84.69 105 PRO A CA 1
ATOM 851 C C . PRO A 1 105 ? 9.165 8.448 -26.356 1.00 84.69 105 PRO A C 1
ATOM 853 O O . PRO A 1 105 ? 9.496 9.542 -26.806 1.00 84.69 105 PRO A O 1
ATOM 856 N N . LEU A 1 106 ? 8.486 8.337 -25.208 1.00 81.75 106 LEU A N 1
ATOM 857 C CA . LEU A 1 106 ? 7.936 9.496 -24.495 1.00 81.75 106 LEU A CA 1
ATOM 858 C C . LEU A 1 106 ? 9.006 10.412 -23.880 1.00 81.75 106 LEU A C 1
ATOM 860 O O . LEU A 1 106 ? 8.709 11.559 -23.563 1.00 81.75 106 LEU A O 1
ATOM 864 N N . ARG A 1 107 ? 10.249 9.943 -23.712 1.00 81.38 107 ARG A N 1
ATOM 865 C CA . ARG A 1 107 ? 11.371 10.795 -23.275 1.00 81.38 107 ARG A CA 1
ATOM 866 C C . ARG A 1 107 ? 11.909 11.702 -24.379 1.00 81.38 107 ARG A C 1
ATOM 868 O O . ARG A 1 107 ? 12.555 12.693 -24.058 1.00 81.38 107 ARG A O 1
ATOM 875 N N . VAL A 1 108 ? 11.683 11.344 -25.642 1.00 73.12 108 VAL A N 1
ATOM 876 C CA . VAL A 1 108 ? 12.185 12.074 -26.818 1.00 73.12 108 VAL A CA 1
ATOM 877 C C . VAL A 1 108 ? 11.087 12.938 -27.446 1.00 73.12 108 VAL A C 1
ATOM 879 O O . VAL A 1 108 ? 11.390 13.933 -28.093 1.00 73.12 108 VAL A O 1
ATOM 882 N N . SER A 1 109 ? 9.810 12.623 -27.204 1.00 62.28 109 SER A N 1
ATOM 883 C CA . SER A 1 109 ? 8.666 13.444 -27.616 1.00 62.28 109 SER A CA 1
ATOM 884 C C . SER A 1 109 ? 8.566 14.742 -26.797 1.00 62.28 109 SER A C 1
ATOM 886 O O . SER A 1 109 ? 7.771 14.857 -25.866 1.00 62.28 109 SER A O 1
ATOM 888 N N . GLY A 1 110 ? 9.397 15.729 -27.134 1.00 59.12 110 GLY A N 1
ATOM 889 C CA . GLY A 1 110 ? 9.212 17.123 -26.730 1.00 59.12 110 GLY A CA 1
ATOM 890 C C . GLY A 1 110 ? 8.141 17.824 -27.577 1.00 59.12 110 GLY A C 1
ATOM 891 O O . GLY A 1 110 ? 7.697 17.296 -28.592 1.00 59.12 110 GLY A O 1
ATOM 892 N N . VAL A 1 111 ? 7.765 19.050 -27.191 1.00 60.78 111 VAL A N 1
ATOM 893 C CA . VAL A 1 111 ? 6.700 19.879 -27.813 1.00 60.78 111 VAL A CA 1
ATOM 894 C C . VAL A 1 111 ? 6.874 20.102 -29.334 1.00 60.78 111 VAL A C 1
ATOM 896 O O . VAL A 1 111 ? 5.930 20.522 -29.995 1.00 60.78 111 VAL A O 1
ATOM 899 N N . HIS A 1 112 ? 8.042 19.790 -29.907 1.00 54.12 112 HIS A N 1
ATOM 900 C CA . HIS A 1 112 ? 8.383 20.080 -31.304 1.00 54.12 112 HIS A CA 1
ATOM 901 C C . HIS A 1 112 ? 8.781 18.869 -32.167 1.00 54.12 112 HIS A C 1
ATOM 903 O O . HIS A 1 112 ? 8.920 19.041 -33.374 1.00 54.12 112 HIS A O 1
ATOM 909 N N . ASP A 1 113 ? 8.908 17.660 -31.609 1.00 53.78 113 ASP A N 1
ATOM 910 C CA . ASP A 1 113 ? 9.341 16.477 -32.367 1.00 53.78 113 ASP A CA 1
ATOM 911 C C . ASP A 1 113 ? 8.202 15.461 -32.494 1.00 53.78 113 ASP A C 1
ATOM 913 O O . ASP A 1 113 ? 7.944 14.644 -31.607 1.00 53.78 113 ASP A O 1
ATOM 917 N N . HIS A 1 114 ? 7.509 15.505 -33.632 1.00 57.09 114 HIS A N 1
ATOM 918 C CA . HIS A 1 114 ? 6.538 14.488 -34.023 1.00 57.09 114 HIS A CA 1
ATOM 919 C C . HIS A 1 114 ? 7.166 13.484 -34.995 1.00 57.09 114 HIS A C 1
ATOM 921 O O . HIS A 1 114 ? 7.291 13.771 -36.185 1.00 57.09 114 HIS A O 1
ATOM 927 N N . PRO A 1 115 ? 7.402 12.245 -34.545 1.00 49.62 115 PRO A N 1
ATOM 928 C CA . PRO A 1 115 ? 7.229 11.090 -35.405 1.00 49.62 115 PRO A CA 1
ATOM 929 C C . PRO A 1 115 ? 6.132 10.209 -34.802 1.00 49.62 115 PRO A C 1
ATOM 931 O O . PRO A 1 115 ? 6.375 9.313 -33.997 1.00 49.62 115 PRO A O 1
ATOM 934 N N . LEU A 1 116 ? 4.893 10.474 -35.222 1.00 52.47 116 LEU A N 1
ATOM 935 C CA . LEU A 1 116 ? 3.675 9.709 -34.909 1.00 52.47 116 LEU A CA 1
ATOM 936 C C . LEU A 1 116 ? 3.694 8.251 -35.427 1.00 52.47 116 LEU A C 1
ATOM 938 O O . LEU A 1 116 ? 2.689 7.556 -35.326 1.00 52.47 116 LEU A O 1
ATOM 942 N N . SER A 1 117 ? 4.808 7.767 -35.982 1.00 53.28 117 SER A N 1
ATOM 943 C CA . SER A 1 117 ? 4.906 6.453 -36.625 1.00 53.28 117 SER A CA 1
ATOM 944 C C . SER A 1 117 ? 5.280 5.298 -35.689 1.00 53.28 117 SER A C 1
ATOM 946 O O . SER A 1 117 ? 5.005 4.157 -36.033 1.00 53.28 117 SER A O 1
ATOM 948 N N . LEU A 1 118 ? 5.858 5.548 -34.506 1.00 53.00 118 LEU A N 1
ATOM 949 C CA . LEU A 1 118 ? 6.351 4.474 -33.618 1.00 53.00 118 LEU A CA 1
ATOM 950 C C . LEU A 1 118 ? 5.294 3.875 -32.670 1.00 53.00 118 LEU A C 1
ATOM 952 O O . LEU A 1 118 ? 5.561 2.869 -32.017 1.00 53.00 118 LEU A O 1
ATOM 956 N N . PHE A 1 119 ? 4.107 4.479 -32.561 1.00 53.62 119 PHE A N 1
ATOM 957 C CA . PHE A 1 119 ? 3.059 3.998 -31.647 1.00 53.62 119 PHE A CA 1
ATOM 958 C C . PHE A 1 119 ? 2.236 2.830 -32.214 1.00 53.62 119 PHE A C 1
ATOM 960 O O . PHE A 1 119 ? 1.624 2.092 -31.444 1.00 53.62 119 PHE A O 1
ATOM 967 N N . SER A 1 120 ? 2.235 2.647 -33.536 1.00 55.66 120 SER A N 1
ATOM 968 C CA . SER A 1 120 ? 1.429 1.632 -34.229 1.00 55.66 120 SER A CA 1
ATOM 969 C C . SER A 1 120 ? 1.981 0.208 -34.096 1.00 55.66 120 SER A C 1
ATOM 971 O O . SER A 1 120 ? 1.225 -0.747 -34.249 1.00 55.66 120 SER A O 1
ATOM 973 N N . ASP A 1 121 ? 3.272 0.065 -33.781 1.00 56.72 121 ASP A N 1
ATOM 974 C CA . ASP A 1 121 ? 3.979 -1.225 -33.790 1.00 56.72 121 ASP A CA 1
ATOM 975 C C . ASP A 1 121 ? 4.114 -1.862 -32.397 1.00 56.72 121 ASP A C 1
ATOM 977 O O . ASP A 1 121 ? 4.735 -2.917 -32.242 1.00 56.72 121 ASP A O 1
ATOM 981 N N . LEU A 1 122 ? 3.554 -1.239 -31.354 1.00 55.72 122 LEU A N 1
ATOM 982 C CA . LEU A 1 122 ? 3.609 -1.804 -30.011 1.00 55.72 122 LEU A CA 1
ATOM 983 C C . LEU A 1 122 ? 2.558 -2.911 -29.862 1.00 55.72 122 LEU A C 1
ATOM 985 O O . LEU A 1 122 ? 1.364 -2.647 -30.027 1.00 55.72 122 LEU A O 1
ATOM 989 N N . PRO A 1 123 ? 2.963 -4.144 -29.508 1.00 53.28 123 PRO A N 1
ATOM 990 C CA . PRO A 1 123 ? 2.020 -5.218 -29.265 1.00 53.28 123 PRO A CA 1
ATOM 991 C C . PRO A 1 123 ? 1.233 -4.892 -27.995 1.00 53.28 123 PRO A C 1
ATOM 993 O O . PRO A 1 123 ? 1.703 -5.104 -26.877 1.00 53.28 123 PRO A O 1
ATOM 996 N N . PHE A 1 124 ? 0.018 -4.368 -28.152 1.00 50.91 124 PHE A N 1
ATOM 997 C CA . PHE A 1 124 ? -0.961 -4.408 -27.077 1.00 50.91 124 PHE A CA 1
ATOM 998 C C . PHE A 1 124 ? -1.229 -5.886 -26.765 1.00 50.91 124 PHE A C 1
ATOM 1000 O O . PHE A 1 124 ? -1.581 -6.638 -27.680 1.00 50.91 124 PHE A O 1
ATOM 1007 N N . PRO A 1 125 ? -1.057 -6.350 -25.513 1.00 47.53 125 PRO A N 1
ATOM 1008 C CA . PRO A 1 125 ? -1.481 -7.696 -25.170 1.00 47.53 125 PRO A CA 1
ATOM 1009 C C . PRO A 1 125 ? -2.993 -7.795 -25.430 1.00 47.53 125 PRO A C 1
ATOM 1011 O O . PRO A 1 125 ? -3.728 -6.877 -25.047 1.00 47.53 125 PRO A O 1
ATOM 1014 N N . PRO A 1 126 ? -3.483 -8.864 -26.084 1.00 43.94 126 PRO A N 1
ATOM 1015 C CA . PRO A 1 126 ? -4.912 -9.037 -26.267 1.00 43.94 126 PRO A CA 1
ATOM 1016 C C . PRO A 1 126 ? -5.571 -9.050 -24.888 1.00 43.94 126 PRO A C 1
ATOM 1018 O O . PRO A 1 126 ? -5.160 -9.795 -23.995 1.00 43.94 126 PRO A O 1
ATOM 1021 N N . VAL A 1 127 ? -6.600 -8.220 -24.710 1.00 50.56 127 VAL A N 1
ATOM 1022 C CA . VAL A 1 127 ? -7.535 -8.376 -23.597 1.00 50.56 127 VAL A CA 1
ATOM 1023 C C . VAL A 1 127 ? -8.069 -9.796 -23.721 1.00 50.56 127 VAL A C 1
ATOM 1025 O O . VAL A 1 127 ? -8.744 -10.110 -24.700 1.00 50.56 127 VAL A O 1
ATOM 1028 N N . SER A 1 128 ? -7.723 -10.682 -22.784 1.00 40.66 128 SER A N 1
ATOM 1029 C CA . SER A 1 128 ? -8.308 -12.016 -22.762 1.00 40.66 128 SER A CA 1
ATOM 1030 C C . SER A 1 128 ? -9.803 -11.831 -22.538 1.00 40.66 128 SER A C 1
ATOM 1032 O O . SER A 1 128 ? -10.240 -11.545 -21.422 1.00 40.66 128 SER A O 1
ATOM 1034 N N . SER A 1 129 ? -10.586 -11.943 -23.605 1.00 43.03 129 SER A N 1
ATOM 1035 C CA . SER A 1 129 ? -12.026 -12.083 -23.519 1.00 43.03 129 SER A CA 1
ATOM 1036 C C . SER A 1 129 ? -12.288 -13.402 -22.807 1.00 43.03 129 SER A C 1
ATOM 1038 O O . SER A 1 129 ? -12.308 -14.467 -23.426 1.00 43.03 129 SER A O 1
ATOM 1040 N N . THR A 1 130 ? -12.430 -13.357 -21.485 1.00 44.16 130 THR A N 1
ATOM 1041 C CA . THR A 1 130 ? -13.110 -14.437 -20.787 1.00 44.16 130 THR A CA 1
ATOM 1042 C C . THR A 1 130 ? -14.504 -14.541 -21.409 1.00 44.16 130 THR A C 1
ATOM 1044 O O . THR A 1 130 ? -15.152 -13.512 -21.631 1.00 44.16 130 THR A O 1
ATOM 1047 N N . PRO A 1 131 ? -14.968 -15.746 -21.778 1.00 36.06 131 PRO A N 1
ATOM 1048 C CA . PRO A 1 131 ? -16.297 -15.887 -22.339 1.00 36.06 131 PRO A CA 1
ATOM 1049 C C . PRO A 1 131 ? -17.305 -15.419 -21.290 1.00 36.06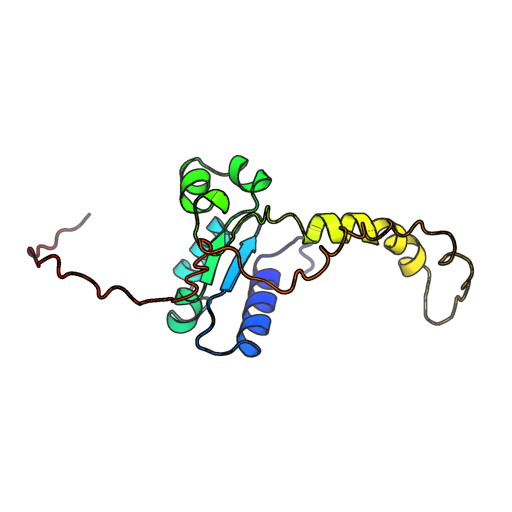 131 PRO A C 1
ATOM 1051 O O . PRO A 1 131 ? -17.372 -15.948 -20.180 1.00 36.06 131 PRO A O 1
ATOM 1054 N N . VAL A 1 132 ? -18.075 -14.394 -21.645 1.00 46.59 132 VAL A N 1
ATOM 1055 C CA . VAL A 1 132 ? -19.273 -14.006 -20.908 1.00 46.59 132 VAL A CA 1
ATOM 1056 C C . VAL A 1 132 ? -20.215 -15.205 -20.975 1.00 46.59 132 VAL A C 1
ATOM 1058 O O . VAL A 1 132 ? -20.697 -15.552 -22.053 1.00 46.59 132 VAL A O 1
ATOM 1061 N N . CYS A 1 133 ? -20.438 -15.874 -19.842 1.00 35.28 133 CYS A N 1
ATOM 1062 C CA . CYS A 1 133 ? -21.427 -16.944 -19.756 1.00 35.28 133 CYS A CA 1
ATOM 1063 C C . CYS A 1 133 ? -22.784 -16.419 -20.258 1.00 35.28 133 CYS A C 1
ATOM 1065 O O . CYS A 1 133 ? -23.233 -15.369 -19.782 1.00 35.28 133 CYS A O 1
ATOM 1067 N N . PRO A 1 134 ? -23.461 -17.117 -21.188 1.00 36.22 134 PRO A N 1
ATOM 1068 C CA . PRO A 1 134 ? -24.791 -16.721 -21.612 1.00 36.22 134 PRO A CA 1
ATOM 1069 C C . PRO A 1 134 ? -25.732 -16.774 -20.409 1.00 36.22 134 PRO A C 1
ATOM 1071 O O . PRO A 1 134 ? -25.757 -17.733 -19.637 1.00 36.22 134 PRO A O 1
ATOM 1074 N N . ARG A 1 135 ? -26.484 -15.689 -20.241 1.00 43.56 135 ARG A N 1
ATOM 1075 C CA . ARG A 1 135 ? -27.458 -15.489 -19.172 1.00 43.56 135 ARG A CA 1
ATOM 1076 C C . ARG A 1 135 ? -28.580 -16.519 -19.346 1.00 43.56 135 ARG A C 1
ATOM 1078 O O . ARG A 1 135 ? -29.495 -16.297 -20.133 1.00 43.56 135 ARG A O 1
ATOM 1085 N N . SER A 1 136 ? -28.504 -17.653 -18.651 1.00 39.66 136 SER A N 1
ATOM 1086 C CA . SER A 1 136 ? -29.619 -18.596 -18.595 1.00 39.66 136 SER A CA 1
ATOM 1087 C C . SER A 1 136 ? -30.723 -18.009 -17.713 1.00 39.66 136 SER A C 1
ATOM 1089 O O . SER A 1 136 ? -30.537 -17.671 -16.543 1.00 39.66 136 SER A O 1
ATOM 1091 N N . SER A 1 137 ? -31.897 -17.838 -18.307 1.00 46.53 137 SER A N 1
ATOM 1092 C CA . SER A 1 137 ? -33.124 -17.407 -17.650 1.00 46.53 137 SER A CA 1
ATOM 1093 C C . SER A 1 137 ? -33.748 -18.572 -16.881 1.00 46.53 137 SER A C 1
ATOM 1095 O O . SER A 1 137 ? -34.735 -19.133 -17.342 1.00 46.53 137 SER A O 1
ATOM 1097 N N . SER A 1 138 ? -33.150 -18.989 -15.760 1.00 42.00 138 SER A N 1
ATOM 1098 C CA . SER A 1 138 ? -33.774 -19.818 -14.705 1.00 42.00 138 SER A CA 1
ATOM 1099 C C . SER A 1 138 ? -32.796 -20.001 -13.535 1.00 42.00 138 SER A C 1
ATOM 1101 O O . SER A 1 138 ? -31.668 -20.434 -13.777 1.00 42.00 138 SER A O 1
ATOM 1103 N N . PRO A 1 139 ? -33.173 -19.715 -12.274 1.00 38.56 139 PRO A N 1
ATOM 1104 C CA . PRO A 1 139 ? -32.303 -19.993 -11.138 1.00 38.56 139 PRO A CA 1
ATOM 1105 C C . PRO A 1 139 ? -32.333 -21.497 -10.813 1.00 38.56 139 PRO A C 1
ATOM 1107 O O . PRO A 1 139 ? -33.421 -22.047 -10.637 1.00 38.56 139 PRO A O 1
ATOM 1110 N N . PRO A 1 140 ? -31.186 -22.186 -10.666 1.00 37.59 140 PRO A N 1
ATOM 1111 C CA . PRO A 1 140 ? -31.178 -23.454 -9.961 1.00 37.59 140 PRO A CA 1
ATOM 1112 C C . PRO A 1 140 ? -31.431 -23.170 -8.476 1.00 37.59 140 PRO A C 1
ATOM 1114 O O . PRO A 1 140 ? -30.738 -22.376 -7.833 1.00 37.59 140 PRO A O 1
ATOM 1117 N N . SER A 1 141 ? -32.462 -23.813 -7.937 1.00 49.00 141 SER A N 1
ATOM 1118 C CA . SER A 1 141 ? -32.745 -23.904 -6.509 1.00 49.00 141 SER A CA 1
ATOM 1119 C C . SER A 1 141 ? -31.502 -24.412 -5.771 1.00 49.00 141 SER A C 1
ATOM 1121 O O . SER A 1 141 ? -31.175 -25.592 -5.856 1.00 49.00 141 SER A O 1
ATOM 1123 N N . GLY A 1 142 ? -30.787 -23.512 -5.088 1.00 44.91 142 GLY A N 1
ATOM 1124 C CA . GLY A 1 142 ? -29.623 -23.868 -4.267 1.00 44.91 142 GLY A CA 1
ATOM 1125 C C . GLY A 1 142 ? -28.550 -22.789 -4.093 1.00 44.91 142 GLY A C 1
ATOM 1126 O O . GLY A 1 142 ? -27.765 -22.886 -3.158 1.00 44.91 142 GLY A O 1
ATOM 1127 N N . CYS A 1 143 ? -28.517 -21.732 -4.912 1.00 33.88 143 CYS A N 1
ATOM 1128 C CA . CYS A 1 143 ? -27.530 -20.653 -4.762 1.00 33.88 143 CYS A CA 1
ATOM 1129 C C . CYS A 1 143 ? -28.126 -19.446 -4.021 1.00 33.88 143 CYS A C 1
ATOM 1131 O O . CYS A 1 143 ? -28.560 -18.470 -4.632 1.00 33.88 143 CYS A O 1
ATOM 1133 N N . GLN A 1 144 ? -28.142 -19.487 -2.688 1.00 34.31 144 GLN A N 1
ATOM 1134 C CA . GLN A 1 144 ? -28.288 -18.260 -1.907 1.00 34.31 144 GLN A CA 1
ATOM 1135 C C . GLN A 1 144 ? -26.939 -17.531 -1.888 1.00 34.31 144 GLN A C 1
ATOM 1137 O O . GLN A 1 144 ? -26.063 -17.830 -1.082 1.00 34.31 144 GLN A O 1
ATOM 1142 N N . VAL A 1 145 ? -26.768 -16.551 -2.778 1.00 40.28 145 VAL A N 1
ATOM 1143 C CA . VAL A 1 145 ? -25.776 -15.486 -2.580 1.00 40.28 145 VAL A CA 1
ATOM 1144 C C . VAL A 1 145 ? -26.313 -14.601 -1.458 1.00 40.28 145 VAL A C 1
ATOM 1146 O O . VAL A 1 145 ? -27.074 -13.663 -1.691 1.00 40.28 145 VAL A O 1
ATOM 1149 N N . ILE A 1 146 ? -25.970 -14.932 -0.214 1.00 37.06 146 ILE A N 1
ATOM 1150 C CA . ILE A 1 146 ? -26.283 -14.090 0.942 1.00 37.06 146 ILE A CA 1
ATOM 1151 C C . ILE A 1 146 ? -25.231 -12.978 1.007 1.00 37.06 146 ILE A C 1
ATOM 1153 O O . ILE A 1 146 ? -24.323 -13.001 1.829 1.00 37.06 146 ILE A O 1
ATOM 1157 N N . ASN A 1 147 ? -25.374 -11.964 0.152 1.00 37.75 147 ASN A N 1
ATOM 1158 C CA . ASN A 1 147 ? -24.855 -10.633 0.458 1.00 37.75 147 ASN A CA 1
ATOM 1159 C C . ASN A 1 147 ? -25.830 -9.970 1.437 1.00 37.75 147 ASN A C 1
ATOM 1161 O O . ASN A 1 147 ? -26.678 -9.161 1.068 1.00 37.75 147 ASN A O 1
ATOM 1165 N N . ARG A 1 148 ? -25.731 -10.354 2.710 1.00 35.50 148 ARG A N 1
ATOM 1166 C CA . ARG A 1 148 ? -26.244 -9.555 3.822 1.00 35.50 148 ARG A CA 1
ATOM 1167 C C . ARG A 1 148 ? -25.134 -9.439 4.850 1.00 35.50 148 ARG A C 1
ATOM 1169 O O . ARG A 1 148 ? -24.943 -10.334 5.665 1.00 35.50 148 ARG A O 1
ATOM 1176 N N . PHE A 1 149 ? -24.430 -8.311 4.814 1.00 38.66 149 PHE A N 1
ATOM 1177 C CA . PHE A 1 149 ? -23.711 -7.817 5.980 1.00 38.66 149 PHE A CA 1
ATOM 1178 C C . PHE A 1 149 ? -24.735 -7.636 7.101 1.00 38.66 149 PHE A C 1
ATOM 1180 O O . PHE A 1 149 ? -25.532 -6.700 7.093 1.00 38.66 149 PHE A O 1
ATOM 1187 N N . ARG A 1 150 ? -24.760 -8.583 8.037 1.00 30.30 150 ARG A N 1
ATOM 1188 C CA . ARG A 1 150 ? -25.411 -8.408 9.328 1.00 30.30 150 ARG A CA 1
ATOM 1189 C C . ARG A 1 150 ? -24.297 -8.058 10.312 1.00 30.30 150 ARG A C 1
ATOM 1191 O O . ARG A 1 150 ? -23.403 -8.885 10.480 1.00 30.30 150 ARG A O 1
ATOM 1198 N N . PRO A 1 151 ? -24.296 -6.875 10.940 1.00 34.72 151 PRO A N 1
ATOM 1199 C CA . PRO A 1 151 ? -23.368 -6.620 12.029 1.00 34.72 151 PRO A CA 1
ATOM 1200 C C . PRO A 1 151 ? -23.714 -7.578 13.177 1.00 34.72 151 PRO A C 1
ATOM 1202 O O . PRO A 1 151 ? -24.838 -7.573 13.683 1.00 34.72 151 PRO A O 1
ATOM 1205 N N . LEU A 1 152 ? -22.774 -8.447 13.550 1.00 39.47 152 LEU A N 1
ATOM 1206 C CA . LEU A 1 152 ? -22.832 -9.139 14.833 1.00 39.47 152 LEU A CA 1
ATOM 1207 C C . LEU A 1 152 ? -22.503 -8.109 15.917 1.00 39.47 152 LEU A C 1
ATOM 1209 O O . LEU A 1 152 ? -21.468 -7.449 15.860 1.00 39.47 152 LEU A O 1
ATOM 1213 N N . ALA A 1 153 ? -23.418 -7.948 16.871 1.00 39.50 153 ALA A N 1
ATOM 1214 C CA . ALA A 1 153 ? -23.182 -7.157 18.069 1.00 39.50 153 ALA A CA 1
ATOM 1215 C C . ALA A 1 153 ? -21.976 -7.729 18.844 1.00 39.50 153 ALA A C 1
ATOM 1217 O O . ALA A 1 153 ? -21.839 -8.955 18.909 1.00 39.50 153 ALA A O 1
ATOM 1218 N N . PRO A 1 154 ? -21.116 -6.889 19.444 1.00 41.19 154 PRO A N 1
ATOM 1219 C CA . PRO A 1 154 ? -20.053 -7.381 20.306 1.00 41.19 154 PRO A CA 1
ATOM 1220 C C . PRO A 1 154 ? -20.659 -7.993 21.576 1.00 41.19 154 PRO A C 1
ATOM 1222 O O . PRO A 1 154 ? -21.447 -7.361 22.278 1.00 41.19 154 PRO A O 1
ATOM 1225 N N . THR A 1 155 ? -20.296 -9.242 21.862 1.00 43.47 155 THR A N 1
ATOM 1226 C CA . THR A 1 155 ? -20.559 -9.894 23.149 1.00 43.47 155 THR A CA 1
ATOM 1227 C C . THR A 1 155 ? -19.765 -9.199 24.261 1.00 43.47 155 THR A C 1
ATOM 1229 O O . THR A 1 155 ? -18.600 -8.862 24.031 1.00 43.47 155 THR A O 1
ATOM 1232 N N . PRO A 1 156 ? -20.331 -9.021 25.467 1.00 35.00 156 PRO A N 1
ATOM 1233 C CA . PRO A 1 156 ? -19.591 -8.487 26.598 1.00 35.00 156 PRO A CA 1
ATOM 1234 C C . PRO A 1 156 ? -18.682 -9.590 27.151 1.00 35.00 156 PRO A C 1
ATOM 1236 O O . PRO A 1 156 ? -19.170 -10.605 27.638 1.00 35.00 156 PRO A O 1
ATOM 1239 N N . MET A 1 157 ? -17.366 -9.404 27.064 1.00 37.19 157 MET A N 1
ATOM 1240 C CA . MET A 1 157 ? -16.444 -10.080 27.974 1.00 37.19 157 MET A CA 1
ATOM 1241 C C . MET A 1 157 ? -16.051 -9.080 29.048 1.00 37.19 157 MET A C 1
ATOM 1243 O O . MET A 1 157 ? -15.604 -7.969 28.766 1.00 37.19 157 MET A O 1
ATOM 1247 N N . GLU A 1 158 ? -16.350 -9.500 30.266 1.00 36.03 158 GLU A N 1
ATOM 1248 C CA . GLU A 1 158 ? -16.330 -8.739 31.494 1.00 36.03 158 GLU A CA 1
ATOM 1249 C C . GLU A 1 158 ? -14.968 -8.153 31.855 1.00 36.03 158 GLU A C 1
ATOM 1251 O O . GLU A 1 158 ? -13.895 -8.645 31.504 1.00 36.03 158 GLU A O 1
ATOM 1256 N N . ALA A 1 159 ? -15.088 -7.091 32.642 1.00 32.41 159 ALA A N 1
ATOM 1257 C CA . ALA A 1 159 ? -14.057 -6.476 33.435 1.00 32.41 159 ALA A CA 1
ATOM 1258 C C . ALA A 1 159 ? -13.376 -7.473 34.382 1.00 32.41 159 ALA A C 1
ATOM 1260 O O . ALA A 1 159 ? -14.039 -8.132 35.176 1.00 32.41 159 ALA A O 1
ATOM 1261 N N . LEU A 1 160 ? -12.046 -7.447 34.403 1.00 34.81 160 LEU A N 1
ATOM 1262 C CA . LEU A 1 160 ? -11.256 -7.708 35.600 1.00 34.81 160 LEU A CA 1
ATOM 1263 C C . LEU A 1 160 ? -10.147 -6.647 35.667 1.00 34.81 160 LEU A C 1
ATOM 1265 O O . LEU A 1 160 ? -9.314 -6.556 34.770 1.00 34.81 160 LEU A O 1
ATOM 1269 N N . SER A 1 161 ? -10.250 -5.802 36.702 1.00 33.34 161 SER A N 1
ATOM 1270 C CA . SER A 1 161 ? -9.181 -5.128 37.470 1.00 33.34 161 SER A CA 1
ATOM 1271 C C . SER A 1 161 ? -7.786 -5.072 36.820 1.00 33.34 161 SER A C 1
ATOM 1273 O O . SER A 1 161 ? -7.170 -6.099 36.578 1.00 33.34 161 SER A O 1
ATOM 1275 N N . GLY A 1 162 ? -7.180 -3.914 36.566 1.00 28.33 162 GLY A N 1
ATOM 1276 C CA . GLY A 1 162 ? -6.879 -2.914 37.584 1.00 28.33 162 GLY A CA 1
ATOM 1277 C C . GLY A 1 162 ? -5.652 -3.328 38.400 1.00 28.33 162 GLY A C 1
ATOM 1278 O O . GLY A 1 162 ? -5.836 -3.964 39.424 1.00 28.33 162 GLY A O 1
ATOM 1279 N N . THR A 1 163 ? -4.454 -2.937 37.951 1.00 32.03 163 THR A N 1
ATOM 1280 C CA . THR A 1 163 ? -3.341 -2.413 38.771 1.00 32.03 163 THR A CA 1
ATOM 1281 C C . THR A 1 163 ? -2.244 -1.860 37.856 1.00 32.03 163 THR A C 1
ATOM 1283 O O . THR A 1 163 ? -1.860 -2.467 36.860 1.00 32.03 163 THR A O 1
ATOM 1286 N N . GLN A 1 164 ? -1.776 -0.661 38.203 1.00 32.53 164 GLN A N 1
ATOM 1287 C CA . GLN A 1 164 ? -0.492 -0.102 37.791 1.00 32.53 164 GLN A CA 1
ATOM 1288 C C 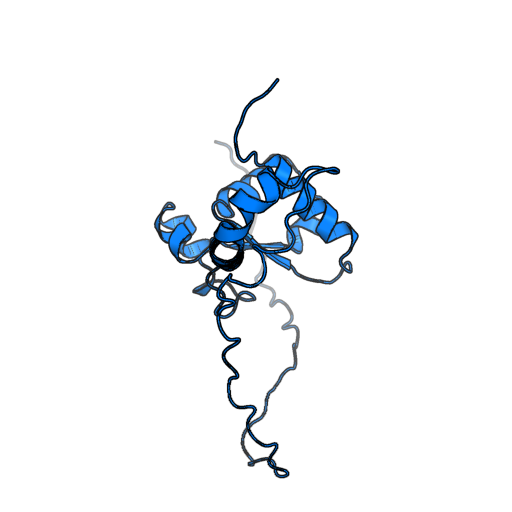. GLN A 1 164 ? 0.637 -1.057 38.190 1.00 32.53 164 GLN A C 1
ATOM 1290 O O . GLN A 1 164 ? 0.562 -1.619 39.275 1.00 32.53 164 GLN A O 1
ATOM 1295 N N . GLU A 1 165 ? 1.694 -1.146 37.383 1.00 32.38 165 GLU A N 1
ATOM 1296 C CA . GLU A 1 165 ? 3.068 -0.993 37.871 1.00 32.38 165 GLU A CA 1
ATOM 1297 C C . GLU A 1 165 ? 4.062 -0.839 36.715 1.00 32.38 165 GLU A C 1
ATOM 1299 O O . GLU A 1 165 ? 3.822 -1.243 35.578 1.00 32.38 165 GLU A O 1
ATOM 1304 N N . SER A 1 166 ? 5.145 -0.137 37.029 1.00 31.20 166 SER A N 1
ATOM 1305 C CA . SER A 1 166 ? 6.168 0.378 36.133 1.00 31.20 166 SER A CA 1
ATOM 1306 C C . SER A 1 166 ? 7.274 -0.640 35.857 1.00 31.20 166 SER A C 1
ATOM 1308 O O . SER A 1 166 ? 7.783 -1.232 36.807 1.00 31.20 166 SER A O 1
ATOM 1310 N N . CYS A 1 167 ? 7.737 -0.723 34.609 1.00 34.44 167 CYS A N 1
ATOM 1311 C CA . CYS A 1 167 ? 9.155 -0.785 34.223 1.00 34.44 167 CYS A CA 1
ATOM 1312 C C . CYS A 1 167 ? 9.266 -0.636 32.701 1.00 34.44 167 CYS A C 1
ATOM 1314 O O . CYS A 1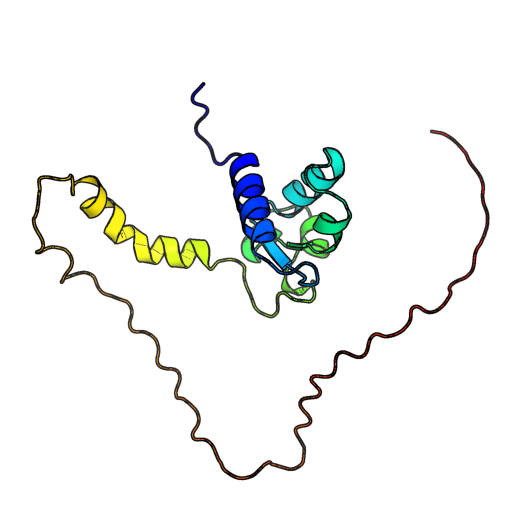 167 ? 8.546 -1.375 31.992 1.00 34.44 167 CYS A O 1
#

Sequence (167 aa):
MSSAGEKQYYALALVQKLMDHLPSDMRVGLLYDIGCQLERSCRKWNFFDEAVLSRFEFAISVFHAYGHQWPCQVIYHPRKREGFGLLDGKGCERLWSSLKPLIAPLRVSGVHDHPLSLFSDLPFPPVSSTPVCPRSSSPPSGCQVINRFRPLAPTPMEALSGTQESC

InterPro domains:
  IPR040521 Kyakuja-Dileera-Zisupton transposase [PF18758] (1-111)